Protein AF-A0A969T4F1-F1 (afdb_monomer)

Nearest PDB structures (foldseek):
  2ml6-assembly1_A  TM=4.911E-01  e=4.590E+00  Bacteroides uniformis ATCC 8492

Solvent-accessible surface area (backbone atoms only — not comparable to full-atom values): 8296 Å² total; per-residue (Å²): 133,65,74,67,61,61,55,51,35,54,50,55,34,68,74,67,58,54,72,42,84,53,98,93,30,39,33,32,47,36,40,46,90,90,61,33,47,55,28,25,3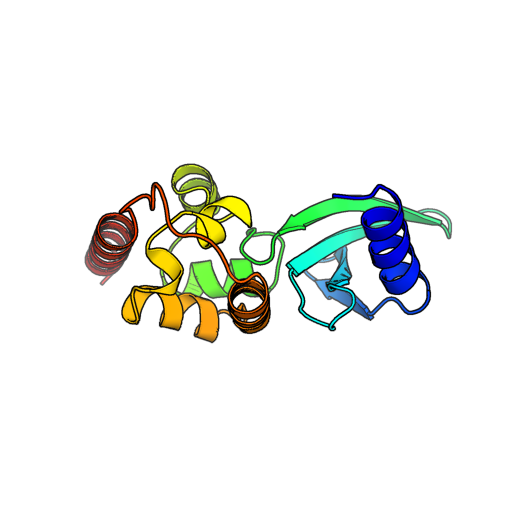8,36,27,46,81,53,97,93,38,81,47,76,75,47,80,41,37,44,53,28,63,91,33,73,31,10,44,41,35,25,74,77,51,66,50,44,68,66,50,33,57,74,72,36,60,53,38,73,67,42,56,73,40,29,41,38,75,73,36,65,72,64,34,47,52,41,45,73,23,65,46,48,36,49,54,58,48,55,68,71,62,73,69,82,74,80,79,58,42,87,50,45,68,60,52,51,52,52,35,53,53,55,53,68,76,75,110

Foldseek 3Di:
DDPVQVVVQVVVQVVDWDWDQDPNWIWTFRAHPVGQTQWTFTWDQDPNDTGGDDTFGQLACRHQLVVQLCVPQVCDNVNCVVQVVRDLVLVLQACQLVPVVNVVSSVSSVNVSSSVVSVVVPHDHPHHDYCNVVSVVVSVVVVVVVD

Radius of gyration: 16.37 Å; Cα contacts (8 Å, |Δi|>4): 197; chains: 1; bounding box: 45×25×50 Å

Sequence (147 aa):
MDPGWRNYNLNTNFLKPKVHLFNNKLLIEFTTAEGYKLGYFSAEAIEGMIVIKTFLFLTNGGTPEGQKLEKICGLKKQDKKYWAIDKLSTFKNSDIAKTPELKSLFLEAGCSDLFNYLDTLQLNQENQKSQARQILEYIRLNDAVYA

pLDDT: mean 88.12, std 12.69, range [46.66, 97.94]

Structure (mmCIF, N/CA/C/O backbone):
data_AF-A0A969T4F1-F1
#
_entry.id   AF-A0A969T4F1-F1
#
loop_
_atom_site.group_PDB
_atom_site.id
_atom_site.type_symbol
_atom_site.label_atom_id
_atom_site.label_alt_id
_atom_site.label_comp_id
_atom_site.label_asym_id
_atom_site.label_entity_id
_atom_site.label_seq_id
_atom_site.pdbx_PDB_ins_code
_atom_site.Cartn_x
_atom_site.Cartn_y
_atom_site.Cartn_z
_atom_site.occupancy
_atom_site.B_iso_or_equiv
_atom_site.auth_seq_id
_atom_site.auth_comp_id
_atom_site.auth_asym_id
_atom_site.auth_atom_id
_atom_site.pdbx_PDB_model_num
ATOM 1 N N . MET A 1 1 ? 12.804 -9.025 16.990 1.00 51.75 1 MET A N 1
ATOM 2 C CA . MET A 1 1 ? 11.954 -7.815 16.937 1.00 51.75 1 MET A CA 1
ATOM 3 C C . MET A 1 1 ? 11.164 -7.775 18.240 1.00 51.75 1 MET A C 1
ATOM 5 O O . MET A 1 1 ? 10.317 -8.637 18.429 1.00 51.75 1 MET A O 1
ATOM 9 N N . ASP A 1 2 ? 11.519 -6.872 19.153 1.00 46.66 2 ASP A N 1
ATOM 10 C CA . ASP A 1 2 ? 10.981 -6.773 20.523 1.00 46.66 2 ASP A CA 1
ATOM 11 C C . ASP A 1 2 ? 9.471 -6.422 20.564 1.00 46.66 2 ASP A C 1
ATOM 13 O O . ASP A 1 2 ? 9.080 -5.429 19.964 1.00 46.66 2 ASP A O 1
ATOM 17 N N . PRO A 1 3 ? 8.582 -7.167 21.242 1.00 55.47 3 PRO A N 1
ATOM 18 C CA . PRO A 1 3 ? 7.140 -6.875 21.284 1.00 55.47 3 PRO A CA 1
ATOM 19 C C . PRO A 1 3 ? 6.752 -5.403 21.545 1.00 55.47 3 PRO A C 1
ATOM 21 O O . PRO A 1 3 ? 5.723 -4.952 21.032 1.00 55.47 3 PRO A O 1
ATOM 24 N N . GLY A 1 4 ? 7.590 -4.635 22.255 1.00 62.09 4 GLY A N 1
ATOM 25 C CA . GLY A 1 4 ? 7.414 -3.197 22.478 1.00 62.09 4 GLY A CA 1
ATOM 26 C C . GLY A 1 4 ? 7.293 -2.358 21.198 1.00 62.09 4 GLY A C 1
ATOM 27 O O . GLY A 1 4 ? 6.477 -1.436 21.154 1.00 62.09 4 GLY A O 1
ATOM 28 N N . TRP A 1 5 ? 8.004 -2.709 20.115 1.00 55.88 5 TRP A N 1
ATOM 29 C CA . TRP A 1 5 ? 7.970 -1.926 18.868 1.00 55.88 5 TRP A CA 1
ATOM 30 C C . TRP A 1 5 ? 6.600 -1.992 18.175 1.00 55.88 5 TRP A C 1
ATOM 32 O O . TRP A 1 5 ? 6.143 -0.990 17.622 1.00 55.88 5 TRP A O 1
ATOM 42 N N . ARG A 1 6 ? 5.920 -3.150 18.212 1.00 58.16 6 ARG A N 1
ATOM 43 C CA . ARG A 1 6 ? 4.594 -3.325 17.584 1.00 58.16 6 ARG A CA 1
ATOM 44 C C . ARG A 1 6 ? 3.540 -2.507 18.310 1.00 58.16 6 ARG A C 1
ATOM 46 O O . ARG A 1 6 ? 2.762 -1.802 17.672 1.00 58.16 6 ARG A O 1
ATOM 53 N N . ASN A 1 7 ? 3.558 -2.588 19.637 1.00 62.19 7 ASN A N 1
ATOM 54 C CA . ASN A 1 7 ? 2.615 -1.877 20.490 1.00 62.19 7 ASN A CA 1
ATOM 55 C C . ASN A 1 7 ? 2.811 -0.362 20.384 1.00 62.19 7 ASN A C 1
ATOM 57 O O . ASN A 1 7 ? 1.830 0.369 20.297 1.00 62.19 7 ASN A O 1
ATOM 61 N N . TYR A 1 8 ? 4.058 0.111 20.308 1.00 67.19 8 TYR A N 1
ATOM 62 C CA . TYR A 1 8 ? 4.344 1.534 20.142 1.00 67.19 8 TYR A CA 1
ATOM 63 C C . TYR A 1 8 ? 3.787 2.092 18.826 1.00 67.19 8 TYR A C 1
ATOM 65 O O . TYR A 1 8 ? 3.039 3.064 18.855 1.00 67.19 8 TYR A O 1
ATOM 73 N N . ASN A 1 9 ? 4.077 1.443 17.689 1.00 66.38 9 ASN A N 1
ATOM 74 C CA . ASN A 1 9 ? 3.623 1.919 16.376 1.00 66.38 9 ASN A CA 1
ATOM 75 C C . ASN A 1 9 ? 2.096 1.900 16.238 1.00 66.38 9 ASN A C 1
ATOM 77 O O . ASN A 1 9 ? 1.515 2.826 15.682 1.00 66.38 9 ASN A O 1
ATOM 81 N N . LEU A 1 10 ? 1.420 0.865 16.741 1.00 70.62 10 LEU A N 1
ATOM 82 C CA . LEU A 1 10 ? -0.044 0.832 16.701 1.00 70.62 10 LEU A CA 1
ATOM 83 C C . LEU A 1 10 ? -0.643 1.940 17.574 1.00 70.62 10 LEU A C 1
ATOM 85 O O . LEU A 1 10 ? -1.519 2.670 17.117 1.00 70.62 10 LEU A O 1
ATOM 89 N N . ASN A 1 11 ? -0.134 2.115 18.795 1.00 68.94 11 ASN A N 1
ATOM 90 C CA . ASN A 1 11 ? -0.657 3.117 19.719 1.00 68.94 11 ASN A CA 1
ATOM 91 C C . ASN A 1 11 ? -0.475 4.543 19.187 1.00 68.94 11 ASN A C 1
ATOM 93 O O . ASN A 1 11 ? -1.413 5.334 19.250 1.00 68.94 11 ASN A O 1
ATOM 97 N N . THR A 1 12 ? 0.684 4.885 18.619 1.00 74.06 12 THR A N 1
ATOM 98 C CA . THR A 1 12 ? 0.917 6.238 18.086 1.00 74.06 12 THR A CA 1
ATOM 99 C C . THR A 1 12 ? -0.018 6.575 16.927 1.00 74.06 12 THR A C 1
ATOM 101 O O . THR A 1 12 ? -0.574 7.674 16.903 1.00 74.06 12 THR A O 1
ATOM 104 N N . ASN A 1 13 ? -0.264 5.626 16.018 1.00 84.62 13 ASN A N 1
ATOM 105 C CA . ASN A 1 13 ? -1.160 5.828 14.877 1.00 84.62 13 ASN A CA 1
ATOM 106 C C . ASN A 1 13 ? -2.628 6.028 15.291 1.00 84.62 13 ASN A C 1
ATOM 108 O O . ASN A 1 13 ? -3.345 6.772 14.626 1.00 84.62 13 ASN A O 1
ATOM 112 N N . PHE A 1 14 ? -3.084 5.428 16.397 1.00 86.19 14 PHE A N 1
ATOM 113 C CA . PHE A 1 14 ? -4.456 5.624 16.889 1.00 86.19 14 PHE A CA 1
ATOM 114 C C . PHE A 1 14 ? -4.616 6.792 17.871 1.00 86.19 14 PHE A C 1
ATOM 116 O O . PHE A 1 14 ? -5.734 7.265 18.056 1.00 86.19 14 PHE A O 1
ATOM 123 N N . LEU A 1 15 ? -3.531 7.301 18.467 1.00 85.62 15 LEU A N 1
ATOM 124 C CA . LEU A 1 15 ? -3.579 8.484 19.339 1.00 85.62 15 LEU A CA 1
ATOM 125 C C . LEU A 1 15 ? -3.838 9.782 18.561 1.00 85.62 15 LEU A C 1
ATOM 127 O O . LEU A 1 15 ? -4.515 10.677 19.062 1.00 85.62 15 LEU A O 1
ATOM 131 N N . LYS A 1 16 ? -3.289 9.900 17.347 1.00 86.44 16 LYS A N 1
ATOM 132 C CA . LYS A 1 16 ? -3.504 11.043 16.442 1.00 86.44 16 LYS A CA 1
ATOM 133 C C . LYS A 1 16 ? -3.738 10.538 15.015 1.00 86.44 16 LYS A C 1
ATOM 135 O O . LYS A 1 16 ? -2.862 10.694 14.163 1.00 86.44 16 LYS A O 1
ATOM 140 N N . PRO A 1 17 ? -4.891 9.899 14.754 1.00 91.50 17 PRO A N 1
ATOM 141 C CA . PRO A 1 17 ? -5.117 9.213 13.497 1.00 91.50 17 PRO A CA 1
ATOM 142 C C . PRO A 1 17 ? -5.294 10.212 12.360 1.00 91.50 17 PRO A C 1
ATOM 144 O O . PRO A 1 17 ? -6.113 11.130 12.432 1.00 91.50 17 PRO A O 1
ATOM 147 N N . LYS A 1 18 ? -4.561 9.993 11.269 1.00 94.56 18 LYS A N 1
ATOM 148 C CA . LYS A 1 18 ? -4.824 10.662 9.997 1.00 94.56 18 LYS A CA 1
ATOM 149 C C . LYS A 1 18 ? -5.787 9.801 9.189 1.00 94.56 18 LYS A C 1
ATOM 151 O O . LYS A 1 18 ? -5.433 8.712 8.741 1.00 94.56 18 LYS A O 1
ATOM 156 N N . VAL A 1 19 ? -7.025 10.274 9.068 1.00 95.44 19 VAL A N 1
ATOM 157 C CA . VAL A 1 19 ? -8.142 9.517 8.490 1.00 95.44 19 VAL A CA 1
ATOM 158 C C . VAL A 1 19 ? -8.559 10.125 7.159 1.00 95.44 19 VAL A C 1
ATOM 160 O O . VAL A 1 19 ? -8.715 11.337 7.043 1.00 95.44 19 VAL A O 1
ATOM 163 N N . HIS A 1 20 ? -8.787 9.265 6.171 1.00 95.31 20 HIS A N 1
ATOM 164 C CA . HIS A 1 20 ? -9.269 9.631 4.844 1.00 95.31 20 HIS A CA 1
ATOM 165 C C . HIS A 1 20 ? -10.581 8.921 4.545 1.00 95.31 20 HIS A C 1
ATOM 167 O O . HIS A 1 20 ? -10.728 7.740 4.858 1.00 95.31 20 HIS A O 1
ATOM 173 N N . LEU A 1 21 ? -11.511 9.608 3.886 1.00 95.56 21 LEU A N 1
ATOM 174 C CA . LEU A 1 21 ? -12.661 8.957 3.269 1.00 95.56 21 LEU A CA 1
ATOM 175 C C . LEU A 1 21 ? -12.288 8.571 1.836 1.00 95.56 21 LEU A C 1
ATOM 177 O O . LEU A 1 21 ? -12.023 9.437 1.005 1.00 95.56 21 LEU A O 1
ATOM 181 N N . PHE A 1 22 ? -12.268 7.274 1.541 1.00 95.31 22 PHE A N 1
ATOM 182 C CA . PHE A 1 22 ? -11.915 6.764 0.218 1.00 95.31 22 PHE A CA 1
ATOM 183 C C . PHE A 1 22 ? -12.824 5.600 -0.168 1.00 95.31 22 PHE A C 1
ATOM 185 O O . PHE A 1 22 ? -12.950 4.634 0.582 1.00 95.31 22 PHE A O 1
ATOM 192 N N . ASN A 1 23 ? -13.478 5.692 -1.331 1.00 91.44 23 ASN A N 1
ATOM 193 C CA . ASN A 1 23 ? -14.463 4.709 -1.810 1.00 91.44 23 ASN A CA 1
ATOM 194 C C . ASN A 1 23 ? -15.481 4.300 -0.732 1.00 91.44 23 ASN A C 1
ATOM 196 O O . ASN A 1 23 ? -15.740 3.114 -0.521 1.00 91.44 23 ASN A O 1
ATOM 200 N N . ASN A 1 24 ? -16.023 5.298 -0.027 1.00 91.06 24 ASN A N 1
ATOM 201 C CA . ASN A 1 24 ? -16.999 5.127 1.050 1.00 91.06 24 ASN A CA 1
ATOM 202 C C . ASN A 1 24 ? -16.501 4.303 2.257 1.00 91.06 24 ASN A C 1
ATOM 204 O O . ASN A 1 24 ? -17.300 3.730 2.993 1.00 91.06 24 ASN A O 1
ATOM 208 N N . LYS A 1 25 ? -15.180 4.233 2.461 1.00 93.25 25 LYS A N 1
ATOM 209 C CA . LYS A 1 25 ? -14.534 3.606 3.619 1.00 93.25 25 LYS A CA 1
ATOM 210 C C . LYS A 1 25 ? -13.649 4.612 4.333 1.00 93.25 25 LYS A C 1
ATOM 212 O O . LYS A 1 25 ? -13.053 5.479 3.693 1.00 93.25 25 LYS A O 1
ATOM 217 N N . LEU A 1 26 ? -13.517 4.453 5.645 1.00 96.56 26 LEU A N 1
ATOM 218 C CA . LEU A 1 26 ? -12.504 5.169 6.405 1.00 96.56 26 LEU A CA 1
ATOM 219 C C . LEU A 1 26 ? -11.173 4.443 6.225 1.00 96.56 26 LEU A C 1
ATOM 221 O O . LEU A 1 26 ? -11.084 3.232 6.424 1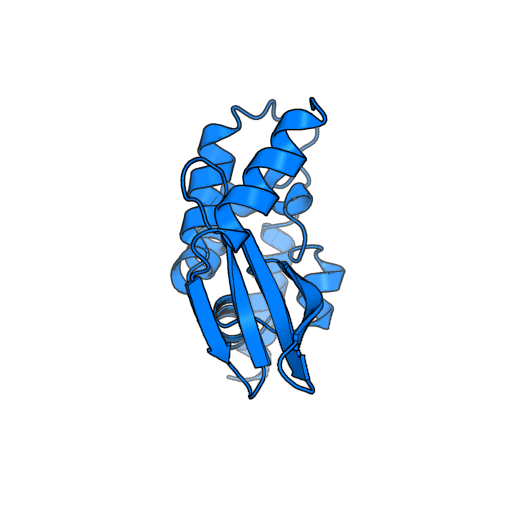.00 96.56 26 LEU A O 1
ATOM 225 N N . LEU A 1 27 ? -10.141 5.178 5.833 1.00 97.56 27 LEU A N 1
ATOM 226 C CA . LEU A 1 27 ? -8.768 4.703 5.777 1.00 97.56 27 LEU A CA 1
ATOM 227 C C . LEU A 1 27 ? -7.949 5.474 6.806 1.00 97.56 27 LEU A C 1
ATOM 229 O O . LEU A 1 27 ? -7.717 6.670 6.651 1.00 97.56 27 LEU A O 1
ATOM 233 N N . ILE A 1 28 ? -7.517 4.785 7.854 1.00 96.75 28 ILE A N 1
ATOM 234 C CA . ILE A 1 28 ? -6.637 5.335 8.884 1.00 96.75 28 ILE A CA 1
ATOM 235 C C . ILE A 1 28 ? -5.203 5.056 8.436 1.00 96.75 28 ILE A C 1
ATOM 237 O O . ILE A 1 28 ? -4.843 3.889 8.282 1.00 96.75 28 ILE A O 1
ATOM 241 N N . GLU A 1 29 ? -4.406 6.094 8.175 1.00 96.06 29 GLU A N 1
ATOM 242 C CA . GLU A 1 29 ? -2.996 5.928 7.803 1.00 96.06 29 GLU A CA 1
ATOM 243 C C . GLU A 1 29 ? -2.241 5.144 8.877 1.00 96.06 29 GLU A C 1
ATOM 245 O O . GLU A 1 29 ? -2.416 5.368 10.073 1.00 96.06 29 GLU A O 1
ATOM 250 N N . PHE A 1 30 ? -1.395 4.224 8.423 1.00 95.06 30 PHE A N 1
ATOM 251 C CA . PHE A 1 30 ? -0.424 3.541 9.256 1.00 95.06 30 PHE A CA 1
ATOM 252 C C . PHE A 1 30 ? 0.980 3.954 8.825 1.00 95.06 30 PHE A C 1
ATOM 254 O O . PHE A 1 30 ? 1.419 3.654 7.705 1.00 95.06 30 PHE A O 1
ATOM 261 N N . THR A 1 31 ? 1.679 4.626 9.731 1.00 93.62 31 THR A N 1
ATOM 262 C CA . THR A 1 31 ? 3.062 5.065 9.576 1.00 93.62 31 THR A CA 1
ATOM 263 C C . THR A 1 31 ? 3.982 4.365 10.575 1.00 93.62 31 THR A C 1
ATOM 265 O O . THR A 1 31 ? 3.546 3.888 11.626 1.00 93.62 31 THR A O 1
ATOM 268 N N . THR A 1 32 ? 5.270 4.282 10.253 1.00 89.88 32 THR A N 1
ATOM 269 C CA . THR A 1 32 ? 6.295 3.877 11.223 1.00 89.88 32 THR A CA 1
ATOM 270 C C . THR A 1 32 ? 6.540 4.982 12.253 1.00 89.88 32 THR A C 1
ATOM 272 O O . THR A 1 32 ? 6.074 6.111 12.095 1.00 89.88 32 THR A O 1
ATOM 275 N N . ALA A 1 33 ? 7.312 4.683 13.298 1.00 83.94 33 ALA A N 1
ATOM 276 C CA . ALA A 1 33 ? 7.705 5.649 14.322 1.00 83.94 33 ALA A CA 1
ATOM 277 C C . ALA A 1 33 ? 8.465 6.851 13.732 1.00 83.94 33 ALA A C 1
ATOM 279 O O . ALA A 1 33 ? 8.349 7.965 14.231 1.00 83.94 33 ALA A O 1
ATOM 280 N N . GLU A 1 34 ? 9.199 6.627 12.642 1.00 87.06 34 GLU A N 1
ATOM 281 C CA . GLU A 1 34 ? 9.930 7.639 11.880 1.00 87.06 34 GLU A CA 1
ATOM 282 C C . GLU A 1 34 ? 9.034 8.423 10.902 1.00 87.06 34 GLU A C 1
ATOM 284 O O . GLU A 1 34 ? 9.504 9.345 10.243 1.00 87.06 34 GLU A O 1
ATOM 289 N N . GLY A 1 35 ? 7.746 8.078 10.807 1.00 90.44 35 GLY A N 1
ATOM 290 C CA . GLY A 1 35 ? 6.758 8.789 9.996 1.00 90.44 35 GLY A CA 1
ATOM 291 C C . GLY A 1 35 ? 6.554 8.242 8.583 1.00 90.44 35 GLY A C 1
ATOM 292 O O . GLY A 1 35 ? 5.781 8.827 7.829 1.00 90.44 35 GLY A O 1
ATOM 293 N N . TYR A 1 36 ? 7.173 7.117 8.213 1.00 93.75 36 TYR A N 1
ATOM 294 C CA . TYR A 1 36 ? 7.005 6.545 6.875 1.00 93.75 36 TYR A CA 1
ATOM 295 C C . TYR A 1 36 ? 5.671 5.815 6.749 1.00 93.75 36 TYR A C 1
ATOM 297 O O . TYR A 1 36 ? 5.424 4.840 7.460 1.00 93.75 36 TYR A O 1
ATOM 305 N N . LYS A 1 37 ? 4.806 6.238 5.826 1.00 95.56 37 LYS A N 1
ATOM 306 C CA . LYS A 1 37 ? 3.553 5.535 5.538 1.00 95.56 37 LYS A CA 1
ATOM 307 C C . LYS A 1 37 ? 3.819 4.162 4.925 1.00 95.56 37 LYS A C 1
ATOM 309 O O . LYS A 1 37 ? 4.544 4.044 3.943 1.00 95.56 37 LYS A O 1
ATOM 314 N N . LEU A 1 38 ? 3.181 3.127 5.473 1.00 95.25 38 LEU A N 1
ATOM 315 C CA . LEU A 1 38 ? 3.273 1.746 4.974 1.00 95.25 38 LEU A CA 1
ATOM 316 C C . LEU A 1 38 ? 1.929 1.173 4.513 1.00 95.25 38 LEU A C 1
ATOM 318 O O . LEU A 1 38 ? 1.887 0.155 3.815 1.00 95.25 38 LEU A O 1
ATOM 322 N N . GLY A 1 39 ? 0.823 1.813 4.880 1.00 96.88 39 GLY A N 1
ATOM 323 C CA . GLY A 1 39 ? -0.501 1.386 4.459 1.00 96.88 39 GLY A CA 1
ATOM 324 C C . GLY A 1 39 ? -1.604 2.069 5.245 1.00 96.88 39 GLY A C 1
ATOM 325 O O . GLY A 1 39 ? -1.422 3.159 5.784 1.00 96.88 39 GLY A O 1
ATOM 326 N N . TYR A 1 40 ? -2.747 1.398 5.302 1.00 97.56 40 TYR A N 1
ATOM 327 C CA . TYR A 1 40 ? -3.956 1.904 5.928 1.00 97.56 40 TYR A CA 1
ATOM 328 C C . TYR A 1 40 ? -4.673 0.803 6.700 1.00 97.56 40 TYR A C 1
ATOM 330 O O . TYR A 1 40 ? -4.771 -0.330 6.231 1.00 97.56 40 TYR A O 1
ATOM 338 N N . PHE A 1 41 ? -5.276 1.144 7.831 1.00 97.00 41 PHE A N 1
ATOM 339 C CA . PHE A 1 41 ? -6.365 0.353 8.388 1.00 97.00 41 PHE A CA 1
ATOM 340 C C . PHE A 1 41 ? -7.674 0.792 7.738 1.00 97.00 41 PHE A C 1
ATOM 342 O O . PHE A 1 41 ? -8.083 1.946 7.858 1.00 97.00 41 PHE A O 1
ATOM 349 N N . SER A 1 42 ? -8.332 -0.129 7.038 1.00 97.19 42 SER A N 1
ATOM 350 C CA . SER A 1 42 ? -9.679 0.101 6.527 1.00 97.19 42 SER A CA 1
ATOM 351 C C . SER A 1 42 ? -10.681 -0.110 7.652 1.00 97.19 42 SER A C 1
ATOM 353 O O . SER A 1 42 ? -10.669 -1.157 8.303 1.00 97.19 42 SER A O 1
ATOM 355 N N . ALA A 1 43 ? -11.543 0.875 7.863 1.00 96.19 43 ALA A N 1
ATOM 356 C CA . ALA A 1 43 ? -12.520 0.894 8.931 1.00 96.19 43 ALA A CA 1
ATOM 357 C C . ALA A 1 43 ? -13.877 1.437 8.466 1.00 96.19 43 ALA A C 1
ATOM 359 O O . ALA A 1 43 ? -13.999 2.072 7.414 1.00 96.19 43 ALA A O 1
ATOM 360 N N . GLU A 1 44 ? -14.895 1.184 9.280 1.00 95.06 44 GLU A N 1
ATOM 361 C CA . GLU A 1 44 ? -16.245 1.723 9.127 1.00 95.06 44 GLU A CA 1
ATOM 362 C C . GLU A 1 44 ? -16.761 2.241 10.469 1.00 95.06 44 GLU A C 1
ATOM 364 O O . GLU A 1 44 ? -16.397 1.715 11.521 1.00 95.06 44 GLU A O 1
ATOM 369 N N . ALA A 1 45 ? -17.601 3.276 10.421 1.00 92.38 45 ALA A N 1
ATOM 370 C CA . ALA A 1 45 ? -18.299 3.785 11.592 1.00 92.38 45 ALA A CA 1
ATOM 371 C C . ALA A 1 45 ? -19.649 3.068 11.725 1.00 92.38 45 ALA A C 1
ATOM 373 O O . ALA A 1 45 ? -20.484 3.154 10.826 1.00 92.38 45 ALA A O 1
ATOM 374 N N . ILE A 1 46 ? -19.854 2.356 12.830 1.00 93.25 46 ILE A N 1
ATOM 375 C CA . ILE A 1 46 ? -21.070 1.591 13.120 1.00 93.25 46 ILE A CA 1
ATOM 376 C C . ILE A 1 46 ? -21.488 1.932 14.548 1.00 93.25 46 ILE A C 1
ATOM 378 O O . ILE A 1 46 ? -20.720 1.705 15.475 1.00 93.25 46 ILE A O 1
ATOM 382 N N . GLU A 1 47 ? -22.681 2.509 14.718 1.00 92.81 47 GLU A N 1
ATOM 383 C CA . GLU A 1 47 ? -23.263 2.814 16.041 1.00 92.81 47 GLU A CA 1
ATOM 384 C C . GLU A 1 47 ? -22.328 3.623 16.965 1.00 92.81 47 GLU A C 1
ATOM 386 O O . GLU A 1 47 ? -22.201 3.362 18.156 1.00 92.81 47 GLU A O 1
ATOM 391 N N . GLY A 1 48 ? -21.624 4.611 16.402 1.00 91.06 48 GLY A N 1
ATOM 392 C CA . GLY A 1 48 ? -20.667 5.438 17.150 1.00 91.06 48 GLY A CA 1
ATOM 393 C C . GLY A 1 48 ? -19.313 4.768 17.425 1.00 91.06 48 GLY A C 1
ATOM 394 O O . GLY A 1 48 ? -18.432 5.404 17.999 1.00 91.06 48 GLY A O 1
ATOM 395 N N . MET A 1 49 ? -19.107 3.525 16.981 1.00 92.06 49 MET A N 1
ATOM 396 C CA . MET A 1 49 ? -17.832 2.810 17.058 1.00 92.06 49 MET A CA 1
ATOM 397 C C . MET A 1 49 ? -17.099 2.824 15.717 1.00 92.06 49 MET A C 1
ATOM 399 O O . MET A 1 49 ? -17.717 2.750 14.657 1.00 92.06 49 MET A O 1
ATOM 403 N N . ILE A 1 50 ? -15.764 2.852 15.755 1.00 91.94 50 ILE A N 1
ATOM 404 C CA . ILE A 1 50 ? -14.918 2.640 14.574 1.00 91.94 50 ILE A CA 1
ATOM 405 C C . ILE A 1 50 ? -14.460 1.183 14.553 1.00 91.94 50 ILE A C 1
ATOM 407 O O . ILE A 1 50 ? -13.665 0.757 15.390 1.00 91.94 50 ILE A O 1
ATOM 411 N N . VAL A 1 51 ? -14.944 0.420 13.576 1.00 94.19 51 VAL A N 1
ATOM 412 C CA . VAL A 1 51 ? -14.608 -0.996 13.400 1.00 94.19 51 VAL A CA 1
ATOM 413 C C . VAL A 1 51 ? -13.535 -1.131 12.330 1.00 94.19 51 VAL A C 1
ATOM 415 O O . VAL A 1 51 ? -13.799 -0.929 11.144 1.00 94.19 51 VAL A O 1
ATOM 418 N N . ILE A 1 52 ? -12.321 -1.502 12.739 1.00 95.19 52 ILE A N 1
ATOM 419 C CA . ILE A 1 52 ? -11.225 -1.819 11.818 1.00 95.19 52 ILE A CA 1
ATOM 420 C C . ILE A 1 52 ? -11.476 -3.199 11.208 1.00 95.19 52 ILE A C 1
ATOM 422 O O . ILE A 1 52 ? -11.539 -4.201 11.914 1.00 95.19 52 ILE A O 1
ATOM 426 N N . LYS A 1 53 ? -11.590 -3.258 9.881 1.00 95.44 53 LYS A N 1
ATOM 427 C CA . LYS A 1 53 ? -11.867 -4.492 9.137 1.00 95.44 53 LYS A CA 1
ATOM 428 C C . LYS A 1 53 ? -10.605 -5.219 8.706 1.00 95.44 53 LYS A C 1
ATOM 430 O O . LYS A 1 53 ? -10.548 -6.444 8.746 1.00 95.44 53 LYS A O 1
ATOM 435 N N . THR A 1 54 ? -9.613 -4.483 8.208 1.00 95.50 54 THR A N 1
ATOM 436 C CA . THR A 1 54 ? -8.392 -5.082 7.658 1.00 95.50 54 THR A CA 1
ATOM 437 C C . THR A 1 54 ? -7.278 -4.053 7.492 1.00 95.50 54 THR A C 1
ATOM 439 O O . THR A 1 54 ? -7.541 -2.853 7.397 1.00 95.50 54 THR A O 1
ATOM 442 N N . PHE A 1 55 ? -6.037 -4.529 7.411 1.00 95.31 55 PHE A N 1
ATOM 443 C CA . PHE A 1 55 ? -4.891 -3.728 6.996 1.00 95.31 55 PHE A CA 1
ATOM 444 C C . PHE A 1 55 ? -4.693 -3.836 5.479 1.00 95.31 55 PHE A C 1
ATOM 446 O O . PHE A 1 55 ? -4.642 -4.930 4.913 1.00 95.31 55 PHE A O 1
ATOM 453 N N . LEU A 1 56 ? -4.550 -2.690 4.825 1.00 96.69 56 LEU A N 1
ATOM 454 C CA . LEU A 1 56 ? -4.263 -2.550 3.408 1.00 96.69 56 LEU A CA 1
ATOM 455 C C . LEU A 1 56 ? -2.840 -2.022 3.251 1.00 96.69 56 LEU A C 1
ATOM 457 O O . LEU A 1 56 ? -2.560 -0.869 3.570 1.00 96.69 56 LEU A O 1
ATOM 461 N N . PHE A 1 57 ? -1.944 -2.860 2.736 1.00 97.25 57 PHE A N 1
ATOM 462 C CA . PHE A 1 57 ? -0.611 -2.410 2.343 1.00 97.25 57 PHE A CA 1
ATOM 463 C C . PHE A 1 57 ? -0.704 -1.354 1.231 1.00 97.25 57 PHE A C 1
ATOM 465 O O . PHE A 1 57 ? -1.633 -1.409 0.425 1.00 97.25 57 PHE A O 1
ATOM 472 N N . LEU A 1 58 ? 0.250 -0.418 1.171 1.00 96.69 58 LEU A N 1
ATOM 473 C CA . LEU A 1 58 ? 0.227 0.749 0.272 1.00 96.69 58 LEU A CA 1
ATOM 474 C C . LEU A 1 58 ? -0.180 0.447 -1.174 1.00 96.69 58 LEU A C 1
ATOM 476 O O . LEU A 1 58 ? -0.936 1.201 -1.766 1.00 96.69 58 LEU A O 1
ATOM 480 N N . THR A 1 59 ? 0.279 -0.657 -1.748 1.00 96.50 59 THR A N 1
ATOM 481 C CA . THR A 1 59 ? 0.022 -1.003 -3.156 1.00 96.50 59 THR A CA 1
ATOM 482 C C . THR A 1 59 ? -1.315 -1.723 -3.381 1.00 96.50 59 THR A C 1
ATOM 484 O O . THR A 1 59 ? -1.728 -1.938 -4.526 1.00 96.50 59 THR A O 1
ATOM 487 N N . ASN A 1 60 ? -2.012 -2.123 -2.314 1.00 96.00 60 ASN A N 1
ATOM 488 C CA . ASN A 1 60 ? -3.267 -2.867 -2.382 1.00 96.00 60 ASN A CA 1
ATOM 489 C C . ASN A 1 60 ? -4.344 -2.060 -3.128 1.00 96.00 60 ASN A C 1
ATOM 491 O O . ASN A 1 60 ? -4.492 -0.871 -2.905 1.00 96.00 60 ASN A O 1
ATOM 495 N N . GLY A 1 61 ? -5.157 -2.689 -3.984 1.00 93.81 61 GLY A N 1
ATOM 496 C CA . GLY A 1 61 ? -6.173 -1.976 -4.785 1.00 93.81 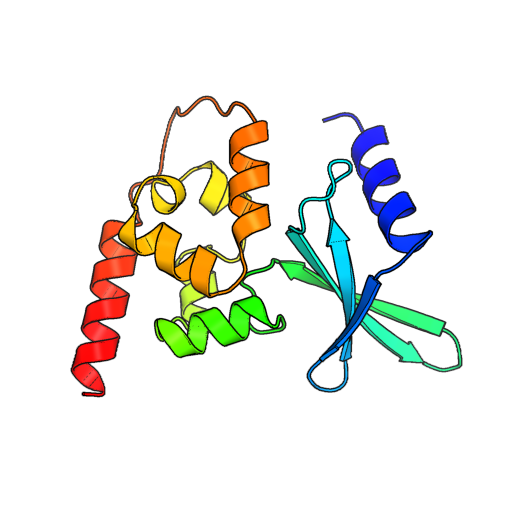61 GLY A CA 1
ATOM 497 C C . GLY A 1 61 ? -7.252 -1.222 -3.984 1.00 93.81 61 GLY A C 1
ATOM 498 O O . GLY A 1 61 ? -8.004 -0.441 -4.559 1.00 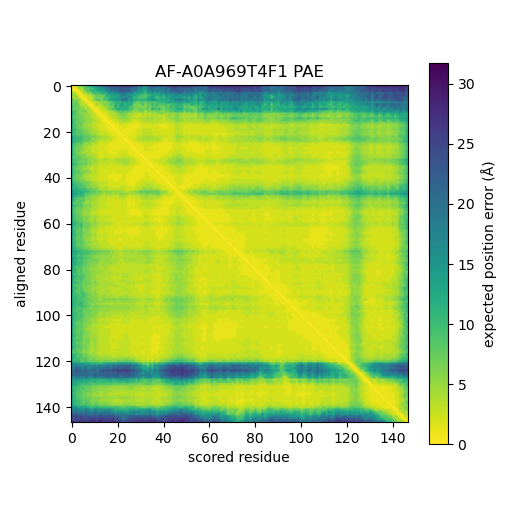93.81 61 GLY A O 1
ATOM 499 N N . GLY A 1 62 ? -7.346 -1.449 -2.669 1.00 94.25 62 GLY A N 1
ATOM 500 C CA . GLY A 1 62 ? -8.201 -0.673 -1.769 1.00 94.25 62 GLY A CA 1
ATOM 501 C C . GLY A 1 62 ? -7.620 0.670 -1.304 1.00 94.25 62 GLY A C 1
ATOM 502 O O . GLY A 1 62 ? -8.316 1.377 -0.581 1.00 94.25 62 GLY A O 1
ATOM 503 N N . THR A 1 63 ? -6.385 1.017 -1.677 1.00 96.88 63 THR A N 1
ATOM 504 C CA . THR A 1 63 ? -5.715 2.275 -1.306 1.00 96.88 63 THR A CA 1
ATOM 505 C C . THR A 1 63 ? -5.662 3.253 -2.490 1.00 96.88 63 THR A C 1
ATOM 507 O O . THR A 1 63 ? -5.746 2.822 -3.648 1.00 96.88 63 THR A O 1
ATOM 510 N N . PRO A 1 64 ? -5.490 4.565 -2.238 1.00 97.44 64 PRO A N 1
ATOM 511 C CA . PRO A 1 64 ? -5.260 5.546 -3.297 1.00 97.44 64 PRO A CA 1
ATOM 512 C C . PRO A 1 64 ? -4.045 5.207 -4.174 1.00 97.44 64 PRO A C 1
ATOM 514 O O . PRO A 1 64 ? -4.139 5.250 -5.401 1.00 97.44 64 PRO A O 1
ATOM 517 N N . GLU A 1 65 ? -2.928 4.811 -3.564 1.00 97.94 65 GLU A N 1
ATOM 518 C CA . GLU A 1 65 ? -1.683 4.483 -4.263 1.00 97.94 65 GLU A CA 1
ATOM 519 C C . GLU A 1 65 ? -1.824 3.203 -5.080 1.00 97.94 65 GLU A C 1
ATOM 521 O O . GLU A 1 65 ? -1.376 3.134 -6.221 1.00 97.94 65 GLU A O 1
ATOM 526 N N . GLY A 1 66 ? -2.515 2.196 -4.545 1.00 96.56 66 GLY A N 1
ATOM 527 C CA . GLY A 1 66 ? -2.810 0.977 -5.276 1.00 96.56 66 GLY A CA 1
ATOM 528 C C . GLY A 1 66 ? -3.683 1.243 -6.499 1.00 96.56 66 GLY A C 1
ATOM 529 O O . GLY A 1 66 ? -3.397 0.701 -7.568 1.00 96.56 66 GLY A O 1
ATOM 530 N N . GLN A 1 67 ? -4.711 2.085 -6.385 1.00 96.56 67 GLN A N 1
ATOM 531 C CA . GLN A 1 67 ? -5.509 2.479 -7.550 1.00 96.56 67 GLN A CA 1
ATOM 532 C C . GLN A 1 67 ? -4.702 3.295 -8.557 1.00 96.56 67 GLN A C 1
ATOM 534 O O . GLN A 1 67 ? -4.861 3.099 -9.760 1.00 96.56 67 GLN A O 1
ATOM 539 N N . LYS A 1 68 ? -3.825 4.192 -8.095 1.00 97.12 68 LYS A N 1
ATOM 540 C CA . LYS A 1 68 ? -2.957 4.959 -8.991 1.00 97.12 68 LYS A CA 1
ATOM 541 C C . LYS A 1 68 ? -1.976 4.050 -9.729 1.00 97.12 68 LYS A C 1
ATOM 543 O O . LYS A 1 68 ? -1.855 4.182 -10.939 1.00 97.12 68 LYS A O 1
ATOM 548 N N . LEU A 1 69 ? -1.367 3.086 -9.037 1.00 95.88 69 LEU A N 1
ATOM 549 C CA . LEU A 1 69 ? -0.480 2.091 -9.638 1.00 95.88 69 LEU A CA 1
ATOM 550 C C . LEU A 1 69 ? -1.193 1.307 -10.748 1.00 95.88 69 LEU A C 1
ATOM 552 O O . LEU A 1 69 ? -0.654 1.148 -11.834 1.00 95.88 69 LEU A O 1
ATOM 556 N N . GLU A 1 70 ? -2.431 0.876 -10.508 1.00 95.25 70 GLU A N 1
ATOM 557 C CA . GLU A 1 70 ? -3.231 0.186 -11.528 1.00 95.25 70 GLU A CA 1
ATOM 558 C C . GLU A 1 70 ? -3.501 1.072 -12.753 1.00 95.25 70 GLU A C 1
ATOM 560 O O . GLU A 1 70 ? -3.409 0.595 -13.877 1.00 95.25 70 GLU A O 1
ATOM 565 N N . LYS A 1 71 ? -3.766 2.370 -12.555 1.00 94.81 71 LYS A N 1
ATOM 566 C CA . LYS A 1 71 ? -3.998 3.317 -13.657 1.00 94.81 71 LYS A CA 1
ATOM 567 C C . LYS A 1 71 ? -2.760 3.568 -14.520 1.00 94.81 71 LYS A C 1
ATOM 569 O O . LYS A 1 71 ? -2.921 3.748 -15.718 1.00 94.81 71 LYS A O 1
ATOM 574 N N . ILE A 1 72 ? -1.565 3.619 -13.926 1.00 94.75 72 ILE A N 1
ATOM 575 C CA . ILE A 1 72 ? -0.334 3.994 -14.649 1.00 94.75 72 ILE A CA 1
ATOM 576 C C . ILE A 1 72 ? 0.416 2.809 -15.266 1.00 94.75 72 ILE A C 1
ATOM 578 O O . ILE A 1 72 ? 1.176 3.015 -16.199 1.00 94.75 72 ILE A O 1
ATOM 582 N N . CYS A 1 73 ? 0.253 1.588 -14.744 1.00 92.19 73 CYS A N 1
ATOM 583 C CA . CYS A 1 73 ? 0.982 0.412 -15.251 1.00 92.19 73 CYS A CA 1
ATOM 584 C C . CYS A 1 73 ? 0.101 -0.827 -15.458 1.00 92.19 73 CYS A C 1
ATOM 586 O O . CYS A 1 73 ? 0.603 -1.933 -15.651 1.00 92.19 73 CYS A O 1
ATOM 588 N N . GLY A 1 74 ? -1.221 -0.682 -15.339 1.00 92.50 74 GLY A N 1
ATOM 589 C CA . GLY A 1 74 ? -2.177 -1.757 -15.596 1.00 92.50 74 GLY A CA 1
ATOM 590 C C . GLY A 1 74 ? -2.137 -2.926 -14.608 1.00 92.50 74 GLY A C 1
ATOM 591 O O . GLY A 1 74 ? -2.895 -3.876 -14.789 1.00 92.50 74 GLY A O 1
ATOM 592 N N . LEU A 1 75 ? -1.297 -2.880 -13.563 1.00 93.25 75 LEU A N 1
ATOM 593 C CA . LEU A 1 75 ? -1.203 -3.937 -12.554 1.00 93.25 75 LEU A CA 1
ATOM 594 C C . LEU A 1 75 ? -2.488 -3.992 -11.725 1.00 93.25 75 LEU A C 1
ATOM 596 O O . LEU A 1 75 ? -2.701 -3.177 -10.821 1.00 93.25 75 LEU A O 1
ATOM 600 N N . LYS A 1 76 ? -3.328 -4.991 -11.991 1.00 93.88 76 LYS A N 1
ATOM 601 C CA . LYS A 1 76 ? -4.594 -5.213 -11.288 1.00 93.88 76 LYS A CA 1
ATOM 602 C C . LYS A 1 76 ? -4.360 -5.916 -9.956 1.00 93.88 76 LYS A C 1
ATOM 604 O O . LYS A 1 76 ? -3.276 -6.403 -9.632 1.00 93.88 76 LYS A O 1
ATOM 609 N N . LYS A 1 77 ? -5.419 -6.030 -9.152 1.00 92.12 77 LYS A N 1
ATOM 610 C CA . LYS A 1 77 ? -5.385 -6.717 -7.846 1.00 92.12 77 LYS A CA 1
ATOM 611 C C . LYS A 1 77 ? -4.755 -8.119 -7.899 1.00 92.12 77 LYS A C 1
ATOM 613 O O . LYS A 1 77 ? -4.041 -8.485 -6.968 1.00 92.12 77 LYS A O 1
ATOM 618 N N . GLN A 1 78 ? -5.058 -8.912 -8.929 1.00 92.94 78 GLN A N 1
ATOM 619 C CA . GLN A 1 78 ? -4.534 -10.277 -9.060 1.00 92.94 78 GLN A CA 1
ATOM 620 C C . GLN A 1 78 ? -3.037 -10.276 -9.379 1.00 92.94 78 GLN A C 1
ATOM 622 O O . GLN A 1 78 ? -2.297 -11.018 -8.739 1.00 92.94 78 GLN A O 1
ATOM 627 N N . ASP A 1 79 ? -2.581 -9.369 -10.241 1.00 93.44 79 ASP A N 1
ATOM 628 C CA . ASP A 1 79 ? -1.166 -9.214 -10.594 1.00 93.44 79 ASP A CA 1
ATOM 629 C C . ASP A 1 79 ? -0.335 -8.847 -9.368 1.00 93.44 79 ASP A C 1
ATOM 631 O O . ASP A 1 79 ? 0.704 -9.443 -9.097 1.00 93.44 79 ASP A O 1
ATOM 635 N N . LYS A 1 80 ? -0.836 -7.913 -8.552 1.00 94.06 80 LYS A N 1
ATOM 636 C CA . LYS A 1 80 ? -0.154 -7.494 -7.322 1.00 94.06 80 LYS A CA 1
ATOM 637 C C . LYS A 1 80 ? 0.022 -8.641 -6.334 1.00 94.06 80 LYS A C 1
ATOM 639 O O . LYS A 1 80 ? 1.067 -8.740 -5.695 1.00 94.06 80 LYS A O 1
ATOM 644 N N . LYS A 1 81 ? -0.989 -9.511 -6.228 1.00 93.75 81 LYS A N 1
ATOM 645 C CA . LYS A 1 81 ? -0.922 -10.732 -5.417 1.00 93.75 81 LYS A CA 1
ATOM 646 C C . LYS A 1 81 ? 0.039 -11.756 -6.011 1.00 93.75 81 LYS A C 1
ATOM 648 O O . LYS A 1 81 ? 0.814 -12.341 -5.261 1.00 93.75 81 LYS A O 1
ATOM 653 N N . TYR A 1 82 ? -0.008 -11.962 -7.326 1.00 94.38 82 TYR A N 1
ATOM 654 C CA . TYR A 1 82 ? 0.861 -12.897 -8.041 1.00 94.38 82 TYR A CA 1
ATOM 655 C C . TYR A 1 82 ? 2.339 -12.525 -7.866 1.00 94.38 82 TYR A C 1
ATOM 657 O O . TYR A 1 82 ? 3.136 -13.340 -7.408 1.00 94.38 82 TYR A O 1
ATOM 665 N N . TRP A 1 83 ? 2.681 -11.258 -8.101 1.00 94.25 83 TRP A N 1
ATOM 666 C CA . TRP A 1 83 ? 4.031 -10.721 -7.908 1.00 94.25 83 TRP A CA 1
ATOM 667 C C . TRP A 1 83 ? 4.388 -10.456 -6.437 1.00 94.25 83 TRP A C 1
ATOM 669 O O . TRP A 1 83 ? 5.504 -10.024 -6.137 1.00 94.25 83 TRP A O 1
ATOM 679 N N . ALA A 1 84 ? 3.445 -10.698 -5.520 1.00 94.25 84 ALA A N 1
ATOM 680 C CA . ALA A 1 84 ? 3.538 -10.433 -4.087 1.00 94.25 84 ALA A CA 1
ATOM 681 C C . ALA A 1 84 ? 3.960 -8.993 -3.737 1.00 94.25 84 ALA A C 1
ATOM 683 O O . ALA A 1 84 ? 4.503 -8.745 -2.658 1.00 94.25 84 ALA A O 1
ATOM 684 N N . ILE A 1 85 ? 3.707 -8.026 -4.621 1.00 94.19 85 ILE A N 1
ATOM 685 C CA . ILE A 1 85 ? 3.998 -6.605 -4.386 1.00 94.19 85 ILE A CA 1
ATOM 686 C C . ILE A 1 85 ? 2.962 -5.951 -3.466 1.00 94.19 85 ILE A C 1
ATOM 688 O O . ILE A 1 85 ? 2.969 -4.738 -3.315 1.00 94.19 85 ILE A O 1
ATOM 692 N N . ASP A 1 86 ? 2.096 -6.739 -2.824 1.00 93.38 86 ASP A N 1
ATOM 693 C CA . ASP A 1 86 ? 1.228 -6.369 -1.703 1.00 93.38 86 ASP A CA 1
ATOM 694 C C . ASP A 1 86 ? 1.870 -6.627 -0.322 1.00 93.38 86 ASP A C 1
ATOM 696 O O . ASP A 1 86 ? 1.199 -6.518 0.706 1.00 93.38 86 ASP A O 1
ATOM 700 N N . LYS A 1 87 ? 3.169 -6.963 -0.284 1.00 92.50 87 LYS A N 1
ATOM 701 C CA . LYS A 1 87 ? 3.918 -7.273 0.943 1.00 92.50 87 LYS A CA 1
ATOM 702 C C . LYS A 1 87 ? 5.212 -6.478 1.034 1.00 92.50 87 LYS A C 1
ATOM 704 O O . LYS A 1 87 ? 6.037 -6.517 0.123 1.00 92.50 87 LYS A O 1
ATOM 709 N N . LEU A 1 88 ? 5.470 -5.900 2.207 1.00 91.75 88 LEU A N 1
ATOM 710 C CA . LEU A 1 88 ? 6.738 -5.231 2.520 1.00 91.75 88 LEU A CA 1
ATOM 711 C C . LEU A 1 8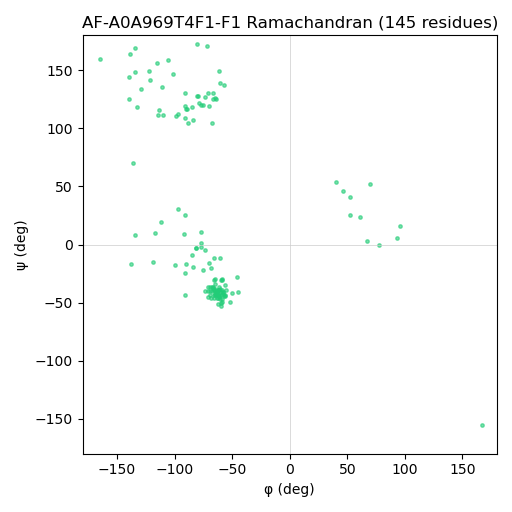8 ? 7.959 -6.144 2.301 1.00 91.75 88 LEU A C 1
ATOM 713 O O . LEU A 1 88 ? 8.978 -5.709 1.772 1.00 91.75 88 LEU A O 1
ATOM 717 N N . SER A 1 89 ? 7.847 -7.429 2.655 1.00 90.12 89 SER A N 1
ATOM 718 C CA . SER A 1 89 ? 8.930 -8.408 2.488 1.00 90.12 89 SER A CA 1
ATOM 719 C C . SER A 1 89 ? 9.392 -8.558 1.040 1.00 90.12 89 SER A C 1
ATOM 721 O O . SER A 1 89 ? 10.551 -8.876 0.800 1.00 90.12 89 SER A O 1
ATOM 723 N N . THR A 1 90 ? 8.501 -8.347 0.071 1.00 91.62 90 THR A N 1
ATOM 724 C CA . THR A 1 90 ? 8.842 -8.456 -1.349 1.00 91.62 90 THR A CA 1
ATOM 725 C C . THR A 1 90 ? 9.737 -7.303 -1.768 1.00 91.62 90 THR A C 1
ATOM 727 O O . THR A 1 90 ? 10.775 -7.543 -2.372 1.00 91.62 90 THR A O 1
ATOM 730 N N . PHE A 1 91 ? 9.416 -6.070 -1.373 1.00 91.38 91 PHE A N 1
ATOM 731 C CA . PHE A 1 91 ? 10.282 -4.917 -1.643 1.00 91.38 91 PHE A CA 1
ATOM 732 C C . PHE A 1 91 ? 11.619 -5.016 -0.908 1.00 91.38 91 PHE A C 1
ATOM 734 O O . PHE A 1 91 ? 12.648 -4.633 -1.452 1.00 91.38 91 PHE A O 1
ATOM 741 N N . LYS A 1 92 ? 11.607 -5.594 0.298 1.00 89.62 92 LYS A N 1
ATOM 742 C CA . LYS A 1 92 ? 12.813 -5.879 1.080 1.00 89.62 92 LYS A CA 1
ATOM 743 C C . LYS A 1 92 ? 13.748 -6.879 0.384 1.00 89.62 92 LYS A C 1
ATOM 745 O O . LYS A 1 92 ? 14.958 -6.695 0.401 1.00 89.62 92 LYS A O 1
ATOM 750 N N . ASN A 1 93 ? 13.189 -7.939 -0.202 1.00 89.25 93 ASN A N 1
ATOM 751 C CA . ASN A 1 93 ? 13.942 -9.119 -0.643 1.00 89.25 93 ASN A CA 1
ATOM 752 C C . ASN A 1 93 ? 13.996 -9.281 -2.177 1.00 89.25 93 ASN A C 1
ATOM 754 O O . ASN A 1 93 ? 14.230 -10.388 -2.662 1.00 89.25 93 ASN A O 1
ATOM 758 N N . SER A 1 94 ? 13.744 -8.228 -2.958 1.00 89.56 94 SER A N 1
ATOM 759 C CA . SER A 1 94 ? 13.766 -8.283 -4.429 1.00 89.56 94 SER A CA 1
ATOM 760 C C . SER A 1 94 ? 14.510 -7.109 -5.053 1.00 89.56 94 SER A C 1
ATOM 762 O O . SER A 1 94 ? 14.867 -6.145 -4.375 1.00 89.56 94 SER A O 1
ATOM 764 N N . ASP A 1 95 ? 14.765 -7.198 -6.355 1.00 91.62 95 ASP A N 1
ATOM 765 C CA . ASP A 1 95 ? 15.397 -6.163 -7.176 1.00 91.62 95 ASP A CA 1
ATOM 766 C C . ASP A 1 95 ? 14.500 -4.951 -7.482 1.00 91.62 95 ASP A C 1
ATOM 768 O O . ASP A 1 95 ? 15.005 -3.953 -7.989 1.00 91.62 95 ASP A O 1
ATOM 772 N N . ILE A 1 96 ? 13.222 -4.959 -7.078 1.00 91.50 96 ILE A N 1
ATOM 773 C CA . ILE A 1 96 ? 12.249 -3.885 -7.360 1.00 91.50 96 ILE A CA 1
ATOM 774 C C . ILE A 1 96 ? 12.769 -2.496 -6.961 1.00 91.50 96 ILE A C 1
ATOM 776 O O . ILE A 1 96 ? 12.723 -1.568 -7.764 1.00 91.50 96 ILE A O 1
ATOM 780 N N . ALA A 1 97 ? 13.292 -2.344 -5.740 1.00 88.69 97 ALA A N 1
ATOM 781 C CA . ALA A 1 97 ? 13.789 -1.056 -5.243 1.00 88.69 97 ALA A CA 1
ATOM 782 C C . ALA A 1 97 ? 15.089 -0.590 -5.924 1.00 88.69 97 ALA A C 1
ATOM 784 O O . ALA A 1 97 ? 15.458 0.578 -5.809 1.00 88.69 97 ALA A O 1
ATOM 785 N N . LYS A 1 98 ? 15.787 -1.493 -6.622 1.00 88.81 98 LYS A N 1
ATOM 786 C CA . LYS A 1 98 ? 17.044 -1.208 -7.324 1.00 88.81 98 LYS A CA 1
ATOM 787 C C . LYS A 1 98 ? 16.853 -0.995 -8.819 1.00 88.81 98 LYS A C 1
ATOM 789 O O . LYS A 1 98 ? 17.743 -0.444 -9.454 1.00 88.81 98 LYS A O 1
ATOM 794 N N . THR A 1 99 ? 15.728 -1.424 -9.384 1.00 93.31 99 THR A N 1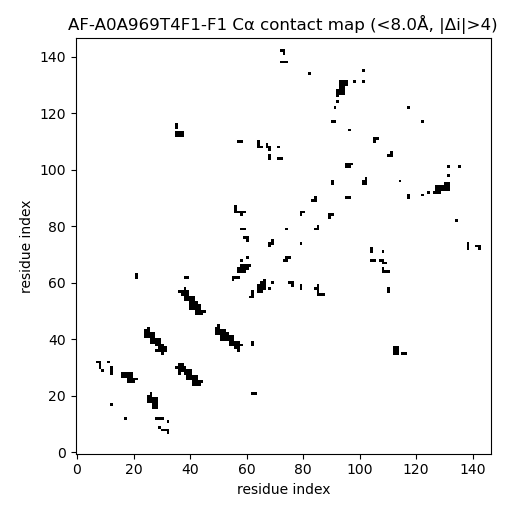
ATOM 795 C CA . THR A 1 99 ? 15.395 -1.216 -10.793 1.00 93.31 99 THR A CA 1
ATOM 796 C C . THR A 1 99 ? 14.765 0.170 -10.967 1.00 93.31 99 THR A C 1
ATOM 798 O O . THR A 1 99 ? 13.613 0.348 -10.567 1.00 93.31 99 THR A O 1
ATOM 801 N N . PRO A 1 100 ? 15.472 1.159 -11.557 1.00 94.50 100 PRO A N 1
ATOM 802 C CA . PRO A 1 100 ? 15.017 2.554 -11.560 1.00 94.50 100 PRO A CA 1
ATOM 803 C C . PRO A 1 100 ? 13.660 2.751 -12.238 1.00 94.50 100 PRO A C 1
ATOM 805 O O . PRO A 1 100 ? 12.816 3.472 -11.714 1.00 94.50 100 PRO A O 1
ATOM 808 N N . GLU A 1 101 ? 13.429 2.058 -13.355 1.00 94.88 101 GLU A N 1
ATOM 809 C CA . GLU A 1 101 ? 12.167 2.104 -14.101 1.00 94.88 101 GLU A CA 1
ATOM 810 C C . GLU A 1 101 ? 10.990 1.644 -13.232 1.00 94.88 101 GLU A C 1
ATOM 812 O O . GLU A 1 101 ? 10.032 2.386 -13.032 1.00 94.88 101 GLU A O 1
ATOM 817 N N . LEU A 1 102 ? 11.092 0.466 -12.612 1.00 94.19 102 LEU A N 1
ATOM 818 C CA . LEU A 1 102 ? 10.018 -0.056 -11.772 1.00 94.19 102 LEU A CA 1
ATOM 819 C C . LEU A 1 102 ? 9.834 0.777 -10.494 1.00 94.19 102 LEU A C 1
ATOM 821 O O . LEU A 1 102 ? 8.701 1.066 -10.113 1.00 94.19 102 LEU A O 1
ATOM 825 N N . LYS A 1 103 ? 10.928 1.224 -9.859 1.00 95.19 103 LYS A N 1
ATOM 826 C CA . LYS A 1 103 ? 10.871 2.148 -8.716 1.00 95.19 103 LYS A CA 1
ATOM 827 C C . LYS A 1 103 ? 10.118 3.428 -9.082 1.00 95.19 103 LYS A C 1
ATOM 829 O O . LYS A 1 103 ? 9.273 3.853 -8.300 1.00 95.19 103 LYS A O 1
ATOM 834 N N . SER A 1 104 ? 10.371 4.006 -10.259 1.00 96.31 104 SER A N 1
ATOM 835 C CA . SER A 1 104 ? 9.727 5.251 -10.693 1.00 96.31 104 SER A CA 1
ATOM 836 C C . SER A 1 104 ? 8.199 5.143 -10.749 1.00 96.31 104 SER A C 1
ATOM 838 O O . SER A 1 104 ? 7.525 6.038 -10.246 1.00 96.31 104 SER A O 1
ATOM 840 N N . LEU A 1 105 ? 7.658 4.005 -11.201 1.00 96.31 105 LEU A N 1
ATOM 841 C CA . LEU A 1 105 ? 6.213 3.747 -11.208 1.00 96.31 105 LEU A CA 1
ATOM 842 C C . LEU A 1 105 ? 5.624 3.770 -9.791 1.00 96.31 105 LEU A C 1
ATOM 844 O O . LEU A 1 105 ? 4.585 4.379 -9.544 1.00 96.31 105 LEU A O 1
ATOM 848 N N . PHE A 1 106 ? 6.297 3.149 -8.821 1.00 96.56 106 PHE A N 1
ATOM 849 C CA . PHE A 1 106 ? 5.834 3.177 -7.433 1.00 96.56 106 PHE A CA 1
ATOM 850 C C . PHE A 1 106 ? 5.957 4.571 -6.798 1.00 96.56 106 PHE A C 1
ATOM 852 O O . PHE A 1 106 ? 5.084 4.960 -6.021 1.00 96.56 106 PHE A O 1
ATOM 859 N N . LEU A 1 107 ? 7.008 5.332 -7.120 1.00 97.00 107 LEU A N 1
ATOM 860 C CA . LEU A 1 107 ? 7.147 6.721 -6.665 1.00 97.00 107 LEU A CA 1
ATOM 861 C C . LEU A 1 107 ? 6.022 7.591 -7.228 1.00 97.00 107 LEU A C 1
ATOM 863 O O . LEU A 1 107 ? 5.367 8.315 -6.480 1.00 97.00 107 LEU A O 1
ATOM 867 N N . GLU A 1 108 ? 5.736 7.460 -8.523 1.00 97.50 108 GLU A N 1
ATOM 868 C CA . GLU A 1 108 ? 4.635 8.161 -9.176 1.00 97.50 108 GLU A CA 1
ATOM 869 C C . GLU A 1 108 ? 3.282 7.776 -8.563 1.00 97.50 108 GLU A C 1
ATOM 871 O O . GLU A 1 108 ? 2.433 8.643 -8.334 1.00 97.50 108 GLU A O 1
ATOM 876 N N . ALA A 1 109 ? 3.091 6.502 -8.212 1.00 97.12 109 ALA A N 1
ATOM 877 C CA . ALA A 1 109 ? 1.898 6.018 -7.525 1.00 97.12 109 ALA A CA 1
ATOM 878 C C . ALA A 1 109 ? 1.732 6.569 -6.092 1.00 97.12 109 ALA A C 1
ATOM 880 O O . ALA A 1 109 ? 0.652 6.428 -5.525 1.00 97.12 109 ALA A O 1
ATOM 881 N N . GLY A 1 110 ? 2.749 7.224 -5.519 1.00 97.25 11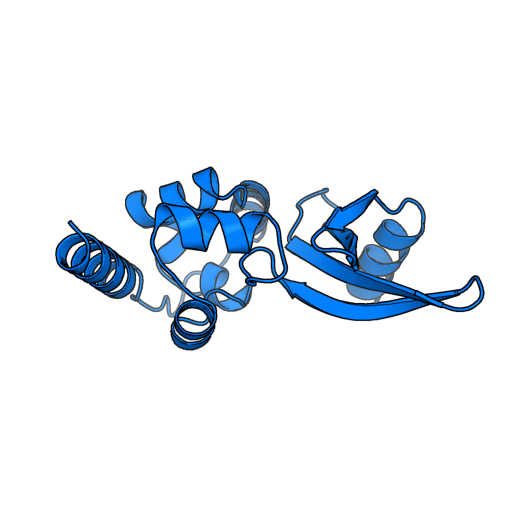0 GLY A N 1
ATOM 882 C CA . GLY A 1 110 ? 2.718 7.789 -4.166 1.00 97.25 110 GLY A CA 1
ATOM 883 C C . GLY A 1 110 ? 3.320 6.884 -3.086 1.00 97.25 110 GLY A C 1
ATOM 884 O O . GLY A 1 110 ? 3.105 7.120 -1.900 1.00 97.25 110 GLY A O 1
ATOM 885 N N . CYS A 1 111 ? 4.083 5.854 -3.463 1.00 97.06 111 CYS A N 1
ATOM 886 C CA . CYS A 1 111 ? 4.715 4.915 -2.532 1.00 97.06 111 CYS A CA 1
ATOM 887 C C . CYS A 1 111 ? 6.135 5.335 -2.096 1.00 97.06 111 CYS A C 1
ATOM 889 O O . CYS A 1 111 ? 6.932 4.475 -1.734 1.00 97.06 111 CYS A O 1
ATOM 891 N N . SER A 1 112 ? 6.490 6.622 -2.127 1.00 96.25 112 SER A N 1
ATOM 892 C CA . SER A 1 112 ? 7.848 7.086 -1.784 1.00 96.25 112 SER A CA 1
ATOM 893 C C . SER A 1 112 ? 8.288 6.690 -0.373 1.00 96.25 112 SER A C 1
ATOM 895 O O . SER A 1 112 ? 9.401 6.197 -0.196 1.00 96.25 112 SER A O 1
ATOM 897 N N . ASP A 1 113 ? 7.395 6.807 0.613 1.00 95.56 113 ASP A N 1
ATOM 898 C CA . ASP A 1 113 ? 7.679 6.450 2.009 1.00 95.56 113 ASP A CA 1
ATOM 899 C C . ASP A 1 113 ? 8.072 4.983 2.187 1.00 95.56 113 ASP A C 1
ATOM 901 O O . ASP A 1 113 ? 8.885 4.666 3.052 1.00 95.56 113 ASP A O 1
ATOM 905 N N . LEU A 1 114 ? 7.549 4.090 1.339 1.00 94.75 114 LEU A N 1
ATOM 906 C CA . LEU A 1 114 ? 7.930 2.683 1.354 1.00 94.75 114 LEU A CA 1
ATOM 907 C C . LEU A 1 114 ? 9.424 2.522 1.061 1.00 94.75 114 LEU A C 1
ATOM 909 O O . LEU A 1 114 ? 10.097 1.766 1.754 1.00 94.75 114 LEU A O 1
ATOM 913 N N . PHE A 1 115 ? 9.952 3.225 0.058 1.00 93.19 115 PHE A N 1
ATOM 914 C CA . PHE A 1 115 ? 11.373 3.140 -0.281 1.00 93.19 115 PHE A CA 1
ATOM 915 C C . PHE A 1 115 ? 12.244 3.866 0.732 1.00 93.19 115 PHE A C 1
ATOM 917 O O . PHE A 1 115 ? 13.256 3.307 1.139 1.00 93.19 115 PHE A O 1
ATOM 924 N N . ASN A 1 116 ? 11.811 5.036 1.206 1.00 93.81 116 ASN A N 1
ATOM 925 C CA . ASN A 1 116 ? 12.523 5.757 2.259 1.00 93.81 116 ASN A CA 1
ATOM 926 C C . ASN A 1 116 ? 12.657 4.890 3.521 1.00 93.81 116 ASN A C 1
ATOM 928 O O . ASN A 1 116 ? 13.729 4.825 4.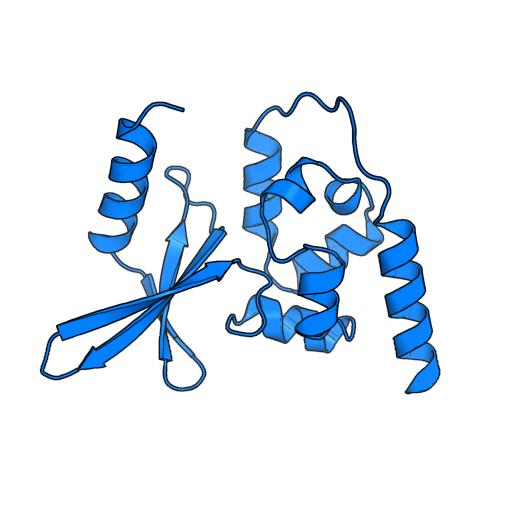114 1.00 93.81 116 ASN A O 1
ATOM 932 N N . TYR A 1 117 ? 11.600 4.158 3.890 1.00 92.25 117 TYR A N 1
ATOM 933 C CA . TYR A 1 117 ? 11.654 3.199 4.987 1.00 92.25 117 TYR A CA 1
ATOM 934 C C . TYR A 1 117 ? 12.602 2.030 4.704 1.00 92.25 117 TYR A C 1
ATOM 936 O O . TYR A 1 117 ? 13.360 1.629 5.577 1.00 92.25 117 TYR A O 1
ATOM 944 N N . LEU A 1 118 ? 12.596 1.466 3.494 1.00 89.50 118 LEU A N 1
ATOM 945 C CA . LEU A 1 118 ? 13.512 0.371 3.150 1.00 89.50 118 LEU A CA 1
ATOM 946 C C . LEU A 1 118 ? 14.982 0.796 3.237 1.00 89.50 118 LEU A C 1
ATOM 948 O O . LEU A 1 118 ? 15.808 0.000 3.688 1.00 89.50 118 LEU A O 1
ATOM 952 N N . ASP A 1 119 ? 15.287 2.041 2.867 1.00 89.12 119 ASP A N 1
ATOM 953 C CA . ASP A 1 119 ? 16.631 2.611 2.955 1.00 89.12 119 ASP A CA 1
ATOM 954 C C . ASP A 1 119 ? 17.108 2.726 4.420 1.00 89.12 119 ASP A C 1
ATOM 956 O O . ASP A 1 119 ? 18.299 2.557 4.691 1.00 89.12 119 ASP A O 1
ATOM 960 N N . THR A 1 120 ? 16.203 2.913 5.397 1.00 88.25 120 THR A N 1
ATOM 961 C CA . THR A 1 120 ? 16.577 2.946 6.828 1.00 88.25 120 THR A CA 1
ATOM 962 C C . THR A 1 120 ? 16.874 1.570 7.420 1.00 88.25 120 THR A C 1
ATOM 964 O O . THR A 1 120 ? 17.578 1.472 8.424 1.00 88.25 120 THR A O 1
ATOM 967 N N . LEU A 1 121 ? 16.377 0.490 6.811 1.00 82.44 121 LEU A N 1
ATOM 968 C CA . LEU A 1 121 ? 16.466 -0.856 7.378 1.00 82.44 121 LEU A CA 1
ATOM 969 C C . LEU A 1 121 ? 17.848 -1.524 7.233 1.00 82.44 121 LEU A C 1
ATOM 971 O O . LEU A 1 121 ? 17.980 -2.669 7.664 1.00 82.44 121 LEU A O 1
ATOM 975 N N . GLN A 1 122 ? 18.852 -0.854 6.642 1.00 67.38 122 GLN A N 1
ATOM 976 C CA . GLN A 1 122 ? 20.243 -1.336 6.483 1.00 67.38 122 GLN A CA 1
ATOM 977 C C . GLN A 1 122 ? 20.326 -2.830 6.118 1.00 67.38 122 GLN A C 1
ATOM 979 O O . GLN A 1 122 ? 20.920 -3.654 6.812 1.00 67.38 122 GLN A O 1
ATOM 984 N N . LEU A 1 123 ? 19.620 -3.211 5.058 1.00 61.84 123 LEU A N 1
ATOM 985 C CA . LEU A 1 123 ? 19.305 -4.608 4.790 1.00 61.84 123 LEU A CA 1
ATOM 986 C C . LEU A 1 123 ? 20.485 -5.359 4.165 1.00 61.84 123 LEU A C 1
ATOM 988 O O . LEU A 1 123 ? 20.922 -5.025 3.064 1.00 61.84 123 LEU A O 1
ATOM 992 N N . ASN A 1 124 ? 20.928 -6.430 4.831 1.00 54.38 124 ASN A N 1
ATOM 993 C CA . ASN A 1 124 ? 21.838 -7.425 4.259 1.00 54.38 124 ASN A CA 1
ATOM 994 C C . ASN A 1 124 ? 21.149 -8.139 3.084 1.00 54.38 124 ASN A C 1
ATOM 996 O O . ASN A 1 124 ? 20.045 -8.665 3.224 1.00 54.38 124 ASN A O 1
ATOM 1000 N N . GLN A 1 125 ? 21.794 -8.123 1.918 1.00 55.38 125 GLN A N 1
ATOM 1001 C CA . GLN A 1 125 ? 21.187 -8.439 0.617 1.00 55.38 125 GLN A CA 1
ATOM 1002 C C . GLN A 1 125 ? 21.416 -9.886 0.161 1.00 55.38 125 GLN A C 1
ATOM 1004 O O . GLN A 1 125 ? 21.519 -10.162 -1.034 1.00 55.38 125 GLN A O 1
ATOM 1009 N N . GLU A 1 126 ? 21.526 -10.821 1.096 1.00 53.91 126 GLU A N 1
ATOM 1010 C CA . GLU A 1 126 ? 21.661 -12.231 0.745 1.00 53.91 126 GLU A CA 1
ATOM 1011 C C . GLU A 1 126 ? 20.301 -12.760 0.253 1.00 53.91 126 GLU A C 1
ATOM 1013 O O . GLU A 1 126 ? 19.281 -12.604 0.924 1.00 53.91 126 GLU A O 1
ATOM 1018 N N . ASN A 1 127 ? 20.278 -13.370 -0.939 1.00 59.38 127 ASN A N 1
ATOM 1019 C CA . ASN A 1 127 ? 19.093 -13.935 -1.612 1.00 59.38 127 ASN A CA 1
ATOM 1020 C C . ASN A 1 127 ? 18.053 -12.925 -2.136 1.00 59.38 127 ASN A C 1
ATOM 1022 O O . ASN A 1 127 ? 16.849 -13.060 -1.899 1.00 59.38 127 ASN A O 1
ATOM 1026 N N . GLN A 1 128 ? 18.501 -11.941 -2.918 1.00 73.19 128 GLN A N 1
ATOM 1027 C CA . GLN A 1 128 ? 17.598 -11.051 -3.649 1.00 73.19 128 GLN A CA 1
ATOM 1028 C C . GLN A 1 128 ? 16.886 -11.798 -4.790 1.00 73.19 128 GLN A C 1
ATOM 1030 O O . GLN A 1 128 ? 17.521 -12.294 -5.721 1.00 73.19 128 GLN A O 1
ATOM 1035 N N . LYS A 1 129 ? 15.551 -11.856 -4.750 1.00 83.06 129 LYS A N 1
ATOM 1036 C CA . LYS A 1 129 ? 14.754 -12.360 -5.874 1.00 83.06 129 LYS A CA 1
ATOM 1037 C C . LYS A 1 129 ? 14.876 -11.409 -7.059 1.00 83.06 129 LYS A C 1
ATOM 1039 O O . LYS A 1 129 ? 14.558 -10.228 -6.918 1.00 83.06 129 LYS A O 1
ATOM 1044 N N . SER A 1 130 ? 15.277 -11.931 -8.217 1.00 87.25 130 SER A N 1
ATOM 1045 C CA . SER A 1 130 ? 15.210 -11.177 -9.467 1.00 87.25 130 SER A CA 1
ATOM 1046 C C . SER A 1 130 ? 13.848 -11.373 -10.125 1.00 87.25 130 SER A C 1
ATOM 1048 O O . SER A 1 130 ? 13.552 -12.440 -10.661 1.00 87.25 130 SER A O 1
ATOM 1050 N N . GLN A 1 131 ? 12.995 -10.355 -10.029 1.00 91.62 131 GLN A N 1
ATOM 1051 C CA . GLN A 1 131 ? 11.636 -10.368 -10.580 1.00 91.62 131 GLN A CA 1
ATOM 1052 C C . GLN A 1 131 ? 11.255 -9.055 -11.270 1.00 91.62 131 GLN A C 1
ATOM 1054 O O . GLN A 1 131 ? 10.314 -9.041 -12.061 1.00 91.62 131 GLN A O 1
ATOM 1059 N N . ALA A 1 132 ? 11.985 -7.962 -11.031 1.00 93.19 132 ALA A N 1
ATOM 1060 C CA . ALA A 1 132 ? 11.669 -6.649 -11.584 1.00 93.19 132 ALA A CA 1
ATOM 1061 C C . ALA A 1 132 ? 11.615 -6.655 -13.117 1.00 93.19 132 ALA A C 1
ATOM 1063 O O . ALA A 1 132 ? 10.694 -6.083 -13.695 1.00 93.19 132 ALA A O 1
ATOM 1064 N N . ARG A 1 133 ? 12.543 -7.364 -13.776 1.00 94.38 133 ARG A N 1
ATOM 1065 C CA . ARG A 1 133 ? 12.542 -7.504 -15.239 1.00 94.38 133 ARG A CA 1
ATOM 1066 C C . ARG A 1 133 ? 11.254 -8.143 -15.762 1.00 94.38 133 ARG A C 1
ATOM 1068 O O . ARG A 1 133 ? 10.666 -7.620 -16.699 1.00 94.38 133 ARG A O 1
ATOM 1075 N N . GLN A 1 134 ? 10.807 -9.236 -15.146 1.00 94.81 134 GLN A N 1
ATOM 1076 C CA . GLN A 1 134 ? 9.599 -9.950 -15.579 1.00 94.81 134 GLN A CA 1
ATOM 1077 C C . GLN A 1 134 ? 8.339 -9.105 -15.357 1.00 94.81 134 GLN A C 1
ATOM 1079 O O . GLN A 1 134 ? 7.435 -9.111 -16.187 1.00 94.81 134 GLN A O 1
ATOM 1084 N N . ILE A 1 135 ? 8.298 -8.331 -14.267 1.00 94.81 135 ILE A N 1
ATOM 1085 C CA . ILE A 1 135 ? 7.212 -7.380 -14.005 1.00 94.81 135 ILE A CA 1
ATOM 1086 C C . ILE A 1 135 ? 7.170 -6.303 -15.096 1.00 94.81 135 ILE A C 1
ATOM 1088 O O . ILE A 1 135 ? 6.099 -6.011 -15.617 1.00 94.81 135 ILE A O 1
ATOM 1092 N N . LEU A 1 136 ? 8.319 -5.732 -15.467 1.00 95.56 136 LEU A N 1
ATOM 1093 C CA . LEU A 1 136 ? 8.393 -4.719 -16.525 1.00 95.56 136 LEU A CA 1
ATOM 1094 C C . LEU A 1 136 ? 7.988 -5.280 -17.891 1.00 95.56 136 LEU A C 1
ATOM 1096 O O . LEU A 1 136 ? 7.245 -4.631 -18.620 1.00 95.56 136 LEU A O 1
ATOM 1100 N N . GLU A 1 137 ? 8.434 -6.491 -18.230 1.00 95.12 137 GLU A N 1
ATOM 1101 C CA . GLU A 1 137 ? 8.006 -7.181 -19.452 1.00 95.12 137 GLU A CA 1
ATOM 1102 C C . GLU A 1 137 ? 6.483 -7.399 -19.459 1.00 95.12 137 GLU A C 1
ATOM 1104 O O . GLU A 1 137 ? 5.835 -7.095 -20.457 1.00 95.12 137 GLU A O 1
ATOM 1109 N N . TYR A 1 138 ? 5.894 -7.824 -18.335 1.00 94.44 138 TYR A N 1
ATOM 1110 C CA . TYR A 1 138 ? 4.441 -7.966 -18.194 1.00 94.44 138 TYR A CA 1
ATOM 1111 C C . TYR A 1 138 ? 3.691 -6.642 -18.399 1.00 94.44 138 TYR A C 1
ATOM 1113 O O . TYR A 1 138 ? 2.716 -6.605 -19.146 1.00 94.44 138 TYR A O 1
ATOM 1121 N N . ILE A 1 139 ? 4.156 -5.554 -17.774 1.00 93.56 139 ILE A N 1
ATOM 1122 C CA . ILE A 1 139 ? 3.550 -4.220 -17.915 1.00 93.56 139 ILE A CA 1
ATOM 1123 C C . ILE A 1 139 ? 3.568 -3.783 -19.385 1.00 93.56 139 ILE A C 1
ATOM 1125 O O . ILE A 1 139 ? 2.528 -3.433 -19.932 1.00 93.56 139 ILE A O 1
ATOM 1129 N N . ARG A 1 140 ? 4.722 -3.892 -20.055 1.00 93.06 140 ARG A N 1
ATOM 1130 C CA . ARG A 1 140 ? 4.878 -3.492 -21.465 1.00 93.06 140 ARG A CA 1
ATOM 1131 C C . ARG A 1 140 ? 3.989 -4.295 -22.410 1.00 93.06 140 ARG A C 1
ATOM 1133 O O . ARG A 1 140 ? 3.449 -3.741 -23.362 1.00 93.06 140 ARG A O 1
ATOM 1140 N N . LEU A 1 141 ? 3.843 -5.598 -22.162 1.00 89.94 141 LEU A N 1
ATOM 1141 C CA . LEU A 1 141 ? 2.939 -6.445 -22.939 1.00 89.94 141 LEU A CA 1
ATOM 1142 C C . LEU A 1 141 ? 1.481 -6.030 -22.745 1.00 89.94 141 LEU A C 1
ATOM 1144 O O . LEU A 1 141 ? 0.719 -6.038 -23.704 1.00 89.94 141 LEU A O 1
ATOM 1148 N N . ASN A 1 142 ? 1.099 -5.653 -21.526 1.00 82.38 142 ASN A N 1
ATOM 1149 C CA . ASN A 1 142 ? -0.247 -5.181 -21.238 1.00 82.38 142 ASN A CA 1
ATOM 1150 C C . ASN A 1 142 ? -0.531 -3.847 -21.949 1.00 82.38 142 ASN A C 1
ATOM 1152 O O . ASN A 1 142 ? -1.574 -3.716 -22.581 1.00 82.38 142 ASN A O 1
ATOM 1156 N N . ASP A 1 143 ? 0.415 -2.905 -21.934 1.00 77.12 143 ASP A N 1
ATOM 1157 C CA . ASP A 1 143 ? 0.277 -1.623 -22.639 1.00 77.12 143 ASP A CA 1
ATOM 1158 C C . ASP A 1 143 ? 0.144 -1.812 -24.159 1.00 77.12 143 ASP A C 1
ATOM 1160 O O . ASP A 1 143 ? -0.695 -1.176 -24.791 1.00 77.12 143 ASP A O 1
ATOM 1164 N N . ALA A 1 144 ? 0.908 -2.738 -24.750 1.00 68.38 144 ALA A N 1
ATOM 1165 C CA . ALA A 1 144 ? 0.861 -3.022 -26.187 1.00 68.38 144 ALA A CA 1
ATOM 1166 C C . ALA A 1 144 ? -0.446 -3.689 -26.659 1.00 68.38 144 ALA A C 1
ATOM 1168 O O . ALA A 1 144 ? -0.753 -3.651 -27.846 1.00 68.38 144 ALA A O 1
ATOM 1169 N N . VAL A 1 145 ? -1.207 -4.319 -25.758 1.00 60.94 145 VAL A N 1
ATOM 1170 C CA . VAL A 1 145 ? -2.48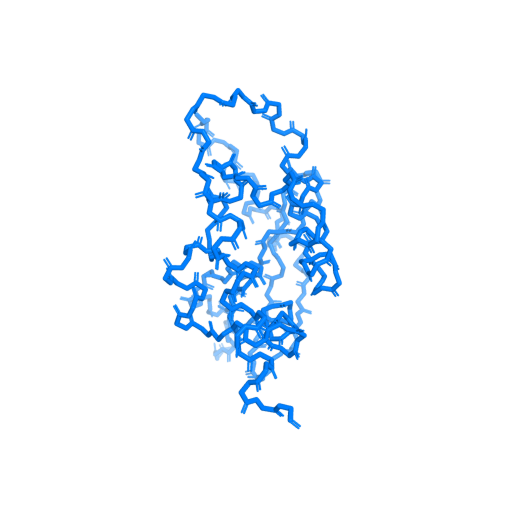3 -4.984 -26.083 1.00 60.94 145 VAL A CA 1
ATOM 1171 C C . VAL A 1 145 ? -3.664 -4.001 -26.089 1.00 60.94 145 VAL A C 1
ATOM 1173 O O . VAL A 1 145 ? -4.695 -4.299 -26.690 1.00 60.94 145 VAL A O 1
ATOM 1176 N N . TYR A 1 146 ? -3.522 -2.831 -25.456 1.00 50.44 146 TYR A N 1
ATOM 1177 C CA . TYR A 1 146 ? -4.566 -1.798 -25.378 1.00 50.44 146 TYR A CA 1
ATOM 1178 C C . TYR A 1 146 ? -4.185 -0.468 -26.059 1.00 50.44 146 TYR A C 1
ATOM 1180 O O . TYR A 1 146 ? -4.910 0.516 -25.888 1.00 50.44 146 TYR A O 1
ATOM 1188 N N . ALA A 1 147 ? -3.074 -0.436 -26.804 1.00 49.84 147 ALA A N 1
ATOM 1189 C CA . ALA A 1 147 ? -2.671 0.671 -27.678 1.00 49.84 147 ALA A CA 1
ATOM 1190 C C . ALA A 1 147 ? -3.304 0.538 -29.072 1.00 49.84 147 ALA A C 1
ATOM 1192 O O . ALA A 1 147 ? -3.699 1.587 -29.629 1.00 49.84 147 ALA A O 1
#

Mean predicted aligned error: 5.7 Å

Secondary structure (DSSP, 8-state):
--HHHHHHHHHHHHHS--EEEETTEEEEEEE-TT--EEEEEEEEEETTEEEEEEEEETTSTTSHHHHHHHHHH---HHHHHHTTTTSHHHHHTBGGGG-HHHHHHHHHTT-HHHHHHHHHT----TT-B--HHHHHHHHHHHHHH--